Protein AF-X1IEU2-F1 (afdb_monomer_lite)

Structure (mmCIF, N/CA/C/O backbone):
data_AF-X1IEU2-F1
#
_entry.id   AF-X1IEU2-F1
#
loop_
_atom_site.group_PDB
_atom_site.id
_atom_site.type_symbol
_atom_site.label_atom_id
_atom_site.label_alt_id
_atom_site.label_comp_id
_atom_site.label_asym_id
_atom_site.label_entity_id
_atom_site.label_seq_id
_atom_site.pdbx_PDB_ins_code
_atom_site.Cartn_x
_atom_site.Cartn_y
_atom_site.Cartn_z
_atom_site.occupancy
_atom_site.B_iso_or_equiv
_atom_site.auth_seq_id
_atom_site.auth_comp_id
_atom_site.auth_asym_id
_atom_site.auth_atom_id
_atom_site.pdbx_PDB_model_num
ATOM 1 N N . MET A 1 1 ? -15.866 11.684 -25.580 1.00 47.38 1 MET A N 1
ATOM 2 C CA . MET A 1 1 ? -16.500 10.815 -24.561 1.00 47.38 1 MET A CA 1
ATOM 3 C C . MET A 1 1 ? -16.560 9.331 -24.959 1.00 47.38 1 MET A C 1
ATOM 5 O O . MET A 1 1 ? -16.774 8.511 -24.079 1.00 47.38 1 MET A O 1
ATOM 9 N N . ASP A 1 2 ? -16.291 8.947 -26.215 1.00 43.19 2 ASP A N 1
ATOM 10 C CA . ASP A 1 2 ? -16.356 7.543 -26.681 1.00 43.19 2 ASP A CA 1
ATOM 11 C C . ASP A 1 2 ? -15.369 6.549 -26.039 1.00 43.19 2 ASP A C 1
ATOM 13 O O . ASP A 1 2 ? -15.657 5.356 -25.958 1.00 43.19 2 ASP A O 1
ATOM 17 N N . GLY A 1 3 ? -14.203 7.009 -25.572 1.00 46.69 3 GLY A N 1
ATOM 18 C CA . GLY A 1 3 ? -13.166 6.120 -25.026 1.00 46.69 3 GLY A CA 1
ATOM 19 C C . GLY A 1 3 ? -13.504 5.516 -23.656 1.00 46.69 3 GLY A C 1
ATOM 20 O O . GLY A 1 3 ? -13.087 4.401 -23.360 1.00 46.69 3 GLY A O 1
ATOM 21 N N . LEU A 1 4 ? -14.294 6.223 -22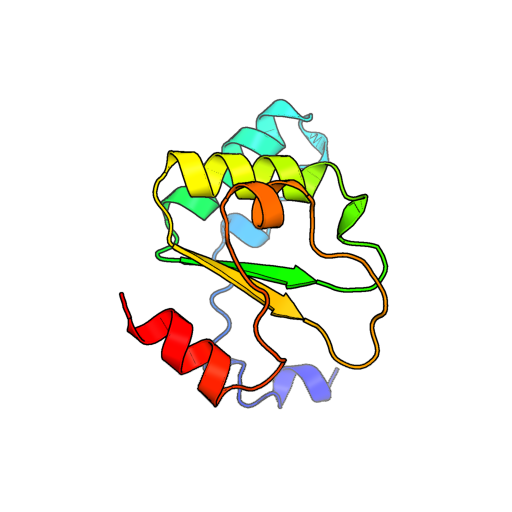.839 1.00 47.00 4 LEU A N 1
ATOM 22 C CA . LEU A 1 4 ? -14.709 5.762 -21.506 1.00 47.00 4 LEU A CA 1
ATOM 23 C C . LEU A 1 4 ? -15.816 4.704 -21.581 1.00 47.00 4 LEU A C 1
ATOM 25 O O . LEU A 1 4 ? -15.815 3.759 -20.800 1.00 47.00 4 LEU A O 1
ATOM 29 N N . LEU A 1 5 ? -16.733 4.820 -22.546 1.00 51.03 5 LEU A N 1
ATOM 30 C CA . LEU A 1 5 ? -17.841 3.873 -22.728 1.00 51.03 5 LEU A CA 1
ATOM 31 C C . LEU A 1 5 ? -17.395 2.552 -23.373 1.00 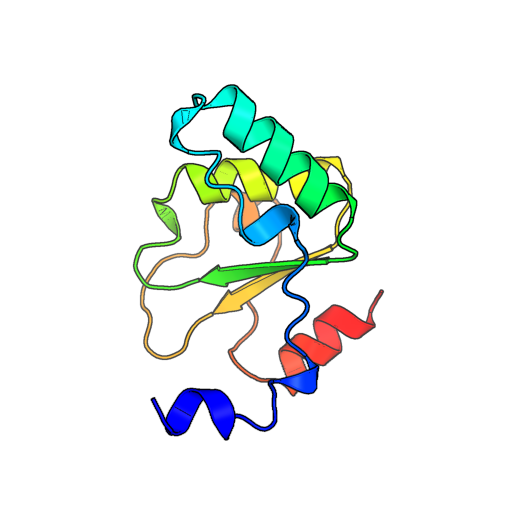51.03 5 LEU A C 1
ATOM 33 O O . LEU A 1 5 ? -18.015 1.520 -23.136 1.00 51.03 5 LEU A O 1
ATOM 37 N N . LYS A 1 6 ? -16.298 2.567 -24.141 1.00 52.34 6 LYS A N 1
ATOM 38 C CA . LYS A 1 6 ? -15.716 1.378 -24.788 1.00 52.34 6 LYS A CA 1
ATOM 39 C C . LYS A 1 6 ? -14.652 0.670 -23.949 1.00 52.34 6 LYS A C 1
ATOM 41 O O . LYS A 1 6 ? -14.031 -0.267 -24.445 1.00 52.34 6 LYS A O 1
ATOM 46 N N . ASN A 1 7 ? -14.418 1.094 -22.706 1.00 53.12 7 ASN A N 1
ATOM 47 C CA . ASN A 1 7 ? -13.446 0.430 -21.850 1.00 53.12 7 ASN A CA 1
ATOM 48 C C . ASN A 1 7 ? -13.978 -0.964 -21.446 1.00 53.12 7 ASN A C 1
ATOM 50 O O . ASN A 1 7 ? -14.954 -1.044 -20.695 1.00 53.12 7 ASN A O 1
ATOM 54 N N . PRO A 1 8 ? -13.342 -2.071 -21.882 1.00 61.06 8 PRO A N 1
ATOM 55 C CA . PRO A 1 8 ? -13.779 -3.430 -21.544 1.00 61.06 8 PRO A CA 1
ATOM 56 C C . PRO A 1 8 ? -13.700 -3.731 -20.036 1.00 61.06 8 PRO A C 1
ATOM 58 O O . PRO A 1 8 ? -14.266 -4.721 -19.570 1.00 61.06 8 PRO A O 1
ATOM 61 N N . ASN A 1 9 ? -13.039 -2.860 -19.265 1.00 55.53 9 ASN A N 1
ATOM 62 C CA . ASN A 1 9 ? -12.957 -2.927 -17.811 1.00 55.53 9 ASN A CA 1
ATOM 63 C C . ASN A 1 9 ? -14.083 -2.172 -17.089 1.00 55.53 9 ASN A C 1
ATOM 65 O O . ASN A 1 9 ? -14.080 -2.148 -15.862 1.00 55.53 9 ASN A O 1
ATOM 69 N N . ASN A 1 10 ? -15.073 -1.607 -17.793 1.00 57.25 10 ASN A N 1
ATOM 70 C CA . ASN A 1 10 ? -16.230 -0.970 -17.145 1.00 57.25 10 ASN A CA 1
ATOM 71 C C . ASN A 1 10 ? -17.012 -1.936 -16.243 1.00 57.25 10 ASN A C 1
ATOM 73 O O . ASN A 1 10 ? -17.573 -1.514 -15.242 1.00 57.25 10 ASN A O 1
ATOM 77 N N . LYS A 1 11 ? -16.978 -3.245 -16.521 1.00 56.88 11 LYS A N 1
ATOM 78 C CA . LYS A 1 11 ? -17.540 -4.275 -15.628 1.00 56.88 11 LYS A CA 1
ATOM 79 C C . LYS A 1 11 ? -16.859 -4.361 -14.252 1.00 56.88 11 LYS A C 1
ATOM 81 O O . LYS A 1 11 ? -17.423 -4.954 -13.344 1.00 56.88 11 LYS A O 1
ATOM 86 N N . TYR A 1 12 ? -15.657 -3.801 -14.113 1.00 54.06 12 TYR A N 1
ATOM 87 C CA . TYR A 1 12 ? -14.908 -3.709 -12.858 1.00 54.06 12 TYR A CA 1
ATOM 88 C C . TYR A 1 12 ? -15.013 -2.318 -12.216 1.00 54.06 12 TYR A C 1
ATOM 90 O O . TYR A 1 12 ? -14.328 -2.057 -11.229 1.00 54.06 12 TYR A O 1
ATOM 98 N N . GLN A 1 13 ? -15.845 -1.411 -12.751 1.00 50.22 13 GLN A N 1
ATOM 99 C CA . GLN A 1 13 ? -16.194 -0.177 -12.048 1.00 50.22 13 GLN A CA 1
ATOM 100 C C . GLN A 1 13 ? -17.052 -0.527 -10.832 1.00 50.22 13 GLN A C 1
ATOM 102 O O . GLN A 1 13 ? -18.278 -0.514 -10.878 1.00 50.22 13 GLN A O 1
ATOM 107 N N . HIS A 1 14 ? -16.396 -0.813 -9.715 1.00 52.41 14 HIS A N 1
ATOM 108 C CA . HIS A 1 14 ? -17.019 -0.773 -8.401 1.00 52.41 14 HIS A CA 1
ATOM 109 C C . HIS A 1 14 ? -17.014 0.674 -7.898 1.00 52.41 14 HIS A C 1
ATOM 111 O O . HIS A 1 14 ? -16.414 0.981 -6.874 1.00 52.41 14 HIS A O 1
ATOM 117 N N . LEU A 1 15 ? -17.682 1.570 -8.632 1.00 48.19 15 LEU A N 1
ATOM 118 C CA . LEU A 1 15 ? -17.999 2.895 -8.106 1.00 48.19 15 LEU A CA 1
ATOM 119 C C . LEU A 1 15 ? -19.106 2.697 -7.067 1.00 48.19 15 LEU A C 1
ATOM 121 O O . LEU A 1 15 ? -20.293 2.658 -7.396 1.00 48.19 15 LEU A O 1
ATOM 125 N N . THR A 1 16 ? -18.730 2.484 -5.808 1.00 49.94 16 THR A N 1
ATOM 126 C CA . THR A 1 16 ? -19.718 2.485 -4.725 1.00 49.94 16 THR A CA 1
ATOM 127 C C . THR A 1 16 ? -20.275 3.904 -4.586 1.00 49.94 16 THR A C 1
ATOM 129 O O . THR A 1 16 ? -19.557 4.877 -4.805 1.00 49.94 16 THR A O 1
ATOM 132 N N . GLY A 1 17 ? -21.556 4.058 -4.225 1.00 49.81 17 GLY A N 1
ATOM 133 C CA . GLY A 1 17 ? -22.196 5.382 -4.111 1.00 49.81 17 GLY A CA 1
ATOM 134 C C . GLY A 1 17 ? -21.443 6.380 -3.214 1.00 49.81 17 GLY A C 1
ATOM 135 O O . GLY A 1 17 ? -21.597 7.584 -3.393 1.00 49.81 17 GLY A O 1
ATOM 136 N N . ARG A 1 18 ? -20.574 5.875 -2.327 1.00 49.47 18 ARG A N 1
ATOM 137 C CA . ARG A 1 18 ? -19.677 6.637 -1.451 1.00 49.47 18 ARG A CA 1
ATOM 138 C C . ARG A 1 18 ? -18.653 7.488 -2.219 1.00 49.47 18 ARG A C 1
ATOM 140 O O . ARG A 1 18 ? -18.380 8.605 -1.810 1.00 49.47 18 ARG A O 1
ATOM 147 N N . GLU A 1 19 ? -18.158 7.046 -3.379 1.00 52.03 19 GLU A N 1
ATOM 148 C CA . GLU A 1 19 ? -17.176 7.812 -4.175 1.00 52.03 19 GLU A CA 1
ATOM 149 C C . GLU A 1 19 ? -17.736 9.112 -4.786 1.00 52.03 19 GLU A C 1
ATOM 151 O O . GLU A 1 19 ? -16.979 9.917 -5.329 1.00 52.03 19 GLU A O 1
ATOM 156 N N . ARG A 1 20 ? -19.057 9.339 -4.700 1.00 50.22 20 ARG A N 1
ATOM 157 C CA . ARG A 1 20 ? -19.707 10.589 -5.129 1.00 50.22 20 ARG A CA 1
ATOM 158 C C . ARG A 1 20 ? -19.727 11.673 -4.048 1.00 50.22 20 ARG A C 1
ATOM 160 O O . ARG A 1 20 ? -20.074 12.809 -4.366 1.00 50.22 20 ARG A O 1
ATOM 167 N N . GLU A 1 21 ? -19.381 11.351 -2.803 1.00 55.44 21 GLU A N 1
ATOM 168 C CA . GLU A 1 21 ? -19.381 12.309 -1.695 1.00 55.44 21 GLU A CA 1
ATOM 169 C C . GLU A 1 21 ? -17.999 12.953 -1.539 1.00 55.44 21 GLU A C 1
ATOM 171 O O . GLU A 1 21 ? -17.022 12.317 -1.144 1.00 55.44 21 GLU A O 1
ATOM 176 N N . ASP A 1 22 ? -17.905 14.246 -1.865 1.00 52.94 22 ASP A N 1
ATOM 177 C CA . ASP A 1 22 ? -16.684 15.018 -1.645 1.00 52.94 22 ASP A CA 1
ATOM 178 C C . ASP A 1 22 ? -16.599 15.487 -0.184 1.00 52.94 22 ASP A C 1
ATOM 180 O O . ASP A 1 22 ? -17.038 16.576 0.190 1.00 52.94 22 ASP A O 1
ATOM 184 N N . GLU A 1 23 ? -16.022 14.638 0.664 1.00 58.97 23 GLU A N 1
ATOM 185 C CA . GLU A 1 23 ? -15.818 14.915 2.090 1.00 58.97 23 GLU A CA 1
ATOM 186 C C . GLU A 1 23 ? -14.624 15.853 2.364 1.00 58.97 23 GLU A C 1
ATOM 188 O O . GLU A 1 23 ? -14.401 16.244 3.513 1.00 58.97 23 GLU A O 1
ATOM 193 N N . ARG A 1 24 ? -13.862 16.273 1.334 1.00 57.66 24 ARG A N 1
ATOM 194 C CA . ARG A 1 24 ? -12.676 17.146 1.500 1.00 57.66 24 ARG A CA 1
ATOM 195 C C . ARG A 1 24 ? -13.016 18.481 2.160 1.00 57.66 24 ARG A C 1
ATOM 197 O O . ARG A 1 24 ? -12.195 19.036 2.885 1.00 57.66 24 ARG A O 1
ATOM 204 N N . ASN A 1 25 ? -14.246 18.953 1.966 1.00 58.56 25 ASN A N 1
ATOM 205 C CA . ASN A 1 25 ? -14.735 20.216 2.514 1.00 58.56 25 ASN A CA 1
ATOM 206 C C . ASN A 1 25 ? -15.156 20.131 3.994 1.00 58.56 25 ASN A C 1
ATOM 208 O O . ASN A 1 25 ? -15.430 21.165 4.597 1.00 58.56 25 ASN A O 1
ATOM 212 N N . LYS A 1 26 ? -15.208 18.933 4.599 1.00 61.28 26 LYS A N 1
ATOM 213 C CA . LYS A 1 26 ? -15.675 18.732 5.988 1.00 61.28 26 LYS A CA 1
ATOM 214 C C . LYS A 1 26 ? -14.548 18.659 7.028 1.00 61.28 26 LYS A C 1
ATOM 216 O O . LYS A 1 26 ? -14.802 18.401 8.203 1.00 61.28 26 LYS A O 1
ATOM 221 N N . GLY A 1 27 ? -13.308 18.922 6.612 1.00 64.00 27 GLY A N 1
ATOM 222 C CA . GLY A 1 27 ? -12.132 18.967 7.482 1.00 64.00 27 GLY A CA 1
ATOM 223 C C . GLY A 1 27 ? -11.378 17.637 7.592 1.00 64.00 27 GLY A C 1
ATOM 224 O O . GLY A 1 27 ? -11.884 16.563 7.271 1.00 64.00 27 GLY A O 1
ATOM 225 N N . GLU A 1 28 ? -10.131 17.711 8.065 1.00 68.00 28 GLU A N 1
ATOM 226 C CA . GLU A 1 28 ? -9.159 16.606 8.015 1.00 68.00 28 GLU A CA 1
ATOM 227 C C . GLU A 1 28 ? -9.637 15.334 8.743 1.00 68.00 28 GLU A C 1
ATOM 229 O O . GLU A 1 28 ? -9.406 14.219 8.276 1.00 68.00 28 GLU A O 1
ATOM 234 N N . ASN A 1 29 ? -10.360 15.481 9.857 1.00 71.62 29 ASN A N 1
ATOM 235 C CA . ASN A 1 29 ? -10.883 14.344 10.622 1.00 71.62 29 ASN A CA 1
ATOM 236 C C . ASN A 1 29 ? -12.029 13.610 9.908 1.00 71.62 29 ASN A C 1
ATOM 238 O O . ASN A 1 29 ? -12.122 12.387 10.019 1.00 71.62 29 ASN A O 1
ATOM 242 N N . ALA A 1 30 ? -12.878 14.326 9.163 1.00 70.44 30 ALA A N 1
ATOM 243 C CA . ALA A 1 30 ? -13.956 13.713 8.387 1.00 70.44 30 ALA A CA 1
ATOM 244 C C . ALA A 1 30 ? -13.379 12.863 7.246 1.00 70.44 30 ALA A C 1
ATOM 246 O O . ALA A 1 30 ? -13.748 11.699 7.093 1.00 70.44 30 ALA A O 1
ATOM 247 N N . VAL A 1 31 ? -12.377 13.400 6.541 1.00 70.56 31 VAL A N 1
ATOM 248 C CA . VAL A 1 31 ? -11.643 12.688 5.482 1.00 70.56 31 VAL A CA 1
ATOM 249 C C . VAL A 1 31 ? -10.956 11.437 6.033 1.00 70.56 31 VAL A C 1
ATOM 251 O O . VAL A 1 31 ? -11.080 10.358 5.458 1.00 70.56 31 VAL A O 1
ATOM 254 N N . LYS A 1 32 ? -10.283 11.543 7.183 1.00 76.19 32 LYS A N 1
ATOM 255 C CA . LYS A 1 32 ? -9.621 10.408 7.843 1.00 76.19 32 LYS A CA 1
ATOM 256 C C . LYS A 1 32 ? -10.602 9.291 8.214 1.00 76.19 32 LYS A C 1
ATOM 258 O O . LYS A 1 32 ? -10.356 8.128 7.900 1.00 76.19 32 LYS A O 1
ATOM 263 N N . ASN A 1 33 ? -11.733 9.631 8.832 1.00 77.56 33 ASN A N 1
ATOM 264 C CA . ASN A 1 33 ? -12.750 8.645 9.208 1.00 77.56 33 ASN A CA 1
ATOM 265 C C . ASN A 1 33 ? -13.396 7.975 7.990 1.00 77.56 33 ASN A C 1
ATOM 267 O O . ASN A 1 33 ? -13.603 6.761 8.002 1.00 77.56 33 ASN A O 1
ATOM 271 N N . TYR A 1 34 ? -13.658 8.743 6.932 1.00 79.50 34 TYR A N 1
ATOM 272 C CA . TYR A 1 34 ? -14.170 8.219 5.671 1.00 79.50 34 TYR A CA 1
ATOM 273 C C . TYR A 1 34 ? -13.187 7.226 5.026 1.00 79.50 34 TYR A C 1
ATOM 275 O O . TYR A 1 34 ? -13.551 6.083 4.746 1.00 79.50 34 TYR A O 1
ATOM 283 N N . LEU A 1 35 ? -11.911 7.613 4.894 1.00 78.69 35 LEU A N 1
ATOM 284 C CA . LEU A 1 35 ? -10.850 6.749 4.361 1.00 78.69 35 LEU A CA 1
ATOM 285 C C . LEU A 1 35 ? -10.670 5.480 5.198 1.00 78.69 35 LEU A C 1
ATOM 287 O O . LEU A 1 35 ? -10.523 4.391 4.649 1.00 78.69 35 LEU A O 1
ATOM 291 N N . LYS A 1 36 ? -10.732 5.591 6.529 1.00 83.31 36 LYS A N 1
ATOM 292 C CA . LYS A 1 36 ? -10.665 4.431 7.422 1.00 83.31 36 LYS A CA 1
ATOM 293 C C . LYS A 1 36 ? -11.793 3.434 7.151 1.00 83.31 36 LYS A C 1
ATOM 295 O O . LYS A 1 36 ? -11.521 2.235 7.134 1.00 83.31 36 LYS A O 1
ATOM 300 N N . GLY A 1 37 ? -13.017 3.913 6.925 1.00 82.31 37 GLY A N 1
ATOM 301 C CA . GLY A 1 37 ? -14.157 3.065 6.568 1.00 82.31 37 GLY A CA 1
ATOM 302 C C . GLY A 1 37 ? -13.921 2.299 5.265 1.00 82.31 37 GLY A C 1
ATOM 303 O O . GLY A 1 37 ? -14.117 1.090 5.223 1.00 82.31 37 GLY A O 1
ATOM 304 N N . ILE A 1 38 ? -13.398 2.972 4.235 1.00 83.06 38 ILE A N 1
ATOM 305 C CA . ILE A 1 38 ? -13.051 2.324 2.960 1.00 83.06 38 ILE A CA 1
ATOM 306 C C . ILE A 1 38 ? -11.973 1.259 3.164 1.00 83.06 38 ILE A C 1
ATOM 308 O O . ILE A 1 38 ? -12.139 0.119 2.745 1.00 83.06 38 ILE A O 1
ATOM 312 N N . ILE A 1 39 ? -10.875 1.606 3.841 1.00 84.88 39 ILE A N 1
ATOM 313 C CA . ILE A 1 39 ? -9.761 0.675 4.067 1.00 84.88 39 ILE A CA 1
ATOM 314 C C . ILE A 1 39 ? -10.225 -0.544 4.876 1.00 84.88 39 ILE A C 1
ATOM 316 O O . ILE A 1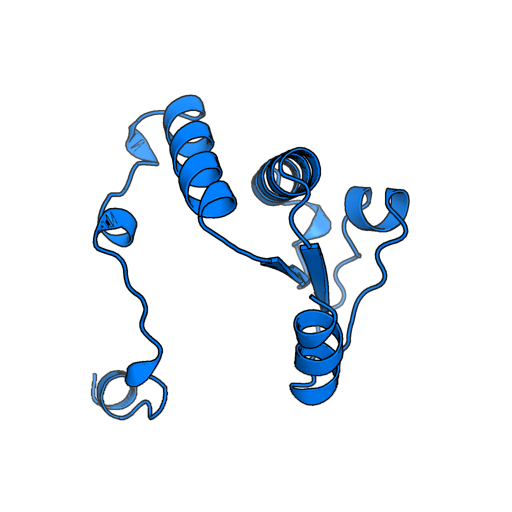 39 ? -9.728 -1.650 4.664 1.00 84.88 39 ILE A O 1
ATOM 320 N N . GLN A 1 40 ? -11.173 -0.364 5.799 1.00 86.88 40 GLN A N 1
ATOM 321 C CA . GLN A 1 40 ? -11.755 -1.453 6.575 1.00 86.88 40 GLN A CA 1
ATOM 322 C C . GLN A 1 40 ? -12.532 -2.447 5.706 1.00 86.88 40 GLN A C 1
ATOM 324 O O . GLN A 1 40 ? -12.399 -3.650 5.946 1.00 86.88 40 GLN A O 1
ATOM 329 N N . ASP A 1 41 ? -13.265 -1.970 4.702 1.00 85.12 41 ASP A N 1
ATOM 330 C CA . ASP A 1 41 ? -14.045 -2.808 3.786 1.00 85.12 41 ASP A CA 1
ATOM 331 C C . ASP A 1 41 ? -13.160 -3.532 2.745 1.00 85.12 41 ASP A C 1
ATOM 333 O O . ASP A 1 41 ? -13.586 -4.520 2.153 1.00 85.12 41 ASP A O 1
ATOM 337 N N . CYS A 1 42 ? -11.912 -3.093 2.541 1.00 84.94 42 CYS A N 1
ATOM 338 C CA . CYS A 1 42 ? -10.976 -3.720 1.604 1.00 84.94 42 CYS A CA 1
ATOM 339 C C . CYS A 1 42 ? -10.273 -4.964 2.175 1.00 84.94 42 CYS A C 1
ATOM 341 O O . CYS A 1 42 ? -9.874 -4.991 3.340 1.00 84.94 42 CYS A O 1
ATOM 343 N N . ASP A 1 43 ? -9.979 -5.952 1.327 1.00 86.25 43 ASP A N 1
ATOM 344 C CA . ASP A 1 43 ? -9.148 -7.116 1.690 1.00 86.25 43 ASP A CA 1
ATOM 345 C C . ASP A 1 43 ? -7.641 -6.813 1.639 1.00 86.25 43 ASP A C 1
ATOM 347 O O . ASP A 1 43 ? -6.843 -7.306 2.443 1.00 86.25 43 ASP A O 1
ATOM 351 N N . ALA A 1 44 ? -7.238 -5.966 0.692 1.00 87.12 44 ALA A N 1
ATOM 352 C CA . ALA A 1 44 ? -5.852 -5.582 0.467 1.00 87.12 44 ALA A CA 1
ATOM 353 C C . ALA A 1 44 ? -5.745 -4.117 0.030 1.00 87.12 44 ALA A C 1
ATOM 355 O O . ALA A 1 44 ? -6.673 -3.548 -0.543 1.00 87.12 44 ALA A O 1
ATOM 356 N N . LEU A 1 45 ? -4.579 -3.523 0.278 1.00 89.44 45 LEU A N 1
ATOM 357 C CA . LEU A 1 45 ? -4.212 -2.184 -0.155 1.00 89.44 45 LEU A CA 1
ATOM 358 C C . LEU A 1 45 ? -3.053 -2.260 -1.150 1.00 89.44 45 LEU A C 1
ATOM 360 O O . LEU A 1 45 ? -2.023 -2.885 -0.882 1.00 89.44 45 LEU A O 1
ATOM 364 N N . ILE A 1 46 ? -3.206 -1.573 -2.280 1.00 89.50 46 ILE A N 1
ATOM 365 C CA . ILE A 1 46 ? -2.160 -1.413 -3.290 1.00 89.50 46 ILE A CA 1
ATOM 366 C C . ILE A 1 46 ? -1.666 0.034 -3.243 1.00 89.50 46 ILE A C 1
ATOM 368 O O . ILE A 1 46 ? -2.418 0.963 -3.518 1.00 89.50 46 ILE A O 1
ATOM 372 N N . CYS A 1 47 ? -0.393 0.226 -2.908 1.00 88.88 47 CYS A N 1
ATOM 373 C CA . CYS A 1 47 ? 0.265 1.526 -2.924 1.00 88.88 47 CYS A CA 1
ATOM 374 C C . CYS A 1 47 ? 1.032 1.687 -4.238 1.00 88.88 47 CYS A C 1
ATOM 376 O O . CYS A 1 47 ? 2.007 0.974 -4.483 1.00 88.88 47 CYS A O 1
ATOM 378 N N . LEU A 1 48 ? 0.592 2.618 -5.084 1.00 88.50 48 LEU A N 1
ATOM 379 C CA . LEU A 1 48 ? 1.264 2.926 -6.344 1.00 88.50 48 LEU A CA 1
ATOM 380 C C . LEU A 1 48 ? 2.388 3.936 -6.117 1.00 88.50 48 LEU A C 1
ATOM 382 O O . LEU A 1 48 ? 2.152 5.048 -5.641 1.00 88.50 48 LEU A O 1
ATOM 386 N N . ILE A 1 49 ? 3.612 3.557 -6.478 1.00 86.94 49 ILE A N 1
ATOM 387 C CA . ILE A 1 49 ? 4.794 4.388 -6.285 1.00 86.94 49 ILE A CA 1
ATOM 388 C C . ILE A 1 49 ? 5.198 5.030 -7.612 1.00 86.94 49 ILE A C 1
ATOM 390 O O . ILE A 1 49 ? 5.637 4.345 -8.539 1.00 86.94 49 ILE A O 1
ATOM 394 N N . GLY A 1 50 ? 5.036 6.349 -7.678 1.00 85.12 50 GLY A N 1
ATOM 395 C CA . GLY A 1 50 ? 5.477 7.220 -8.760 1.00 85.12 50 GLY A CA 1
ATOM 396 C C . GLY A 1 50 ? 6.565 8.191 -8.299 1.00 85.12 50 GLY A C 1
ATOM 397 O O . GLY A 1 50 ? 7.257 7.926 -7.318 1.00 85.12 50 GLY A O 1
ATOM 398 N N . ASN A 1 51 ? 6.723 9.317 -9.002 1.00 77.75 51 ASN A N 1
ATOM 399 C CA . ASN A 1 51 ? 7.798 10.288 -8.744 1.00 77.75 51 ASN A CA 1
ATOM 400 C C . ASN A 1 51 ? 7.690 10.960 -7.359 1.00 77.75 51 ASN A C 1
ATOM 402 O O . ASN A 1 51 ? 8.683 11.030 -6.636 1.00 77.75 51 ASN A O 1
ATOM 406 N N . ASP A 1 52 ? 6.480 11.330 -6.932 1.00 74.12 52 ASP A N 1
ATOM 407 C CA . ASP A 1 52 ? 6.269 12.139 -5.718 1.00 74.12 52 ASP A CA 1
ATOM 408 C C . ASP A 1 52 ? 5.598 11.385 -4.556 1.00 74.12 52 ASP A C 1
ATOM 410 O O . ASP A 1 52 ? 5.283 11.971 -3.520 1.00 74.12 52 ASP A O 1
ATOM 414 N N . THR A 1 53 ? 5.415 10.063 -4.670 1.00 65.19 53 THR A N 1
ATOM 415 C CA . THR A 1 53 ? 4.702 9.249 -3.661 1.00 65.19 53 THR A CA 1
ATOM 416 C C . THR A 1 53 ? 5.349 9.301 -2.270 1.00 65.19 53 THR A C 1
ATOM 418 O O . THR A 1 53 ? 4.667 9.134 -1.263 1.00 65.19 53 THR A O 1
ATOM 421 N N . HIS A 1 54 ? 6.654 9.564 -2.186 1.00 62.12 54 HIS A N 1
ATOM 422 C CA . HIS A 1 54 ? 7.382 9.645 -0.919 1.00 62.12 54 HIS A CA 1
ATOM 423 C C . HIS A 1 54 ? 7.048 10.891 -0.074 1.00 62.12 54 HIS A C 1
ATOM 425 O O . HIS A 1 54 ? 7.290 10.862 1.132 1.00 62.12 54 HIS A O 1
ATOM 431 N N . ASN A 1 55 ? 6.467 11.940 -0.673 1.00 60.19 55 ASN A N 1
ATOM 432 C CA . ASN A 1 55 ? 6.180 13.222 -0.011 1.00 60.19 55 ASN A CA 1
ATOM 433 C C . ASN A 1 55 ? 4.697 13.429 0.337 1.00 60.19 55 ASN A C 1
ATOM 435 O O . ASN A 1 55 ? 4.348 14.414 0.984 1.00 60.19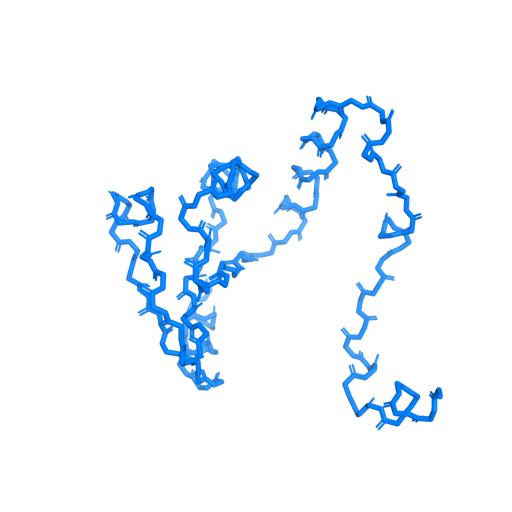 55 ASN A O 1
ATOM 439 N N . ALA A 1 56 ? 3.808 12.524 -0.079 1.00 68.00 56 ALA A N 1
ATOM 440 C CA . ALA A 1 56 ? 2.374 12.689 0.121 1.00 68.00 56 ALA A CA 1
ATOM 441 C C . ALA A 1 56 ? 1.961 12.337 1.563 1.00 68.00 56 ALA A C 1
ATOM 443 O O . ALA A 1 56 ? 1.907 11.170 1.950 1.00 68.00 56 ALA A O 1
ATOM 444 N N . THR A 1 57 ? 1.609 13.347 2.362 1.00 64.75 57 THR A N 1
ATOM 445 C CA . THR A 1 57 ? 1.184 13.197 3.768 1.00 64.75 57 THR A CA 1
ATOM 446 C C . THR A 1 57 ? -0.029 12.272 3.928 1.00 64.75 57 THR A C 1
ATOM 448 O O . THR A 1 57 ? -0.114 11.534 4.908 1.00 64.75 57 THR A O 1
ATOM 451 N N . GLY A 1 58 ? -0.935 12.256 2.942 1.00 68.06 58 GLY A N 1
ATOM 452 C CA . GLY A 1 58 ? -2.100 11.361 2.912 1.00 68.06 58 GLY A CA 1
ATOM 453 C C . GLY A 1 58 ? -1.729 9.879 2.800 1.00 68.06 58 GLY A C 1
ATOM 454 O O . GLY A 1 58 ? -2.291 9.053 3.516 1.00 68.06 58 GLY A O 1
ATOM 455 N N . VAL A 1 59 ? -0.697 9.556 2.012 1.00 76.19 59 VAL A N 1
ATOM 456 C CA . VAL A 1 59 ? -0.235 8.172 1.795 1.00 76.19 59 VAL A CA 1
ATOM 457 C C . VAL A 1 59 ? 0.249 7.545 3.100 1.00 76.19 59 VAL A C 1
ATOM 459 O O . VAL A 1 59 ? 0.026 6.361 3.352 1.00 76.19 59 VAL A O 1
ATOM 462 N N . ARG A 1 60 ? 0.878 8.339 3.976 1.00 81.81 60 ARG A N 1
ATOM 463 C CA . ARG A 1 60 ? 1.313 7.861 5.292 1.00 81.81 60 ARG A CA 1
ATOM 464 C C . ARG A 1 60 ? 0.130 7.437 6.161 1.00 81.81 60 ARG A C 1
ATOM 466 O O . ARG A 1 60 ? 0.175 6.353 6.736 1.00 81.81 60 ARG A O 1
ATOM 473 N N . TYR A 1 61 ? -0.909 8.269 6.234 1.00 82.56 61 TYR A N 1
ATOM 474 C CA . TYR A 1 61 ? -2.101 7.972 7.026 1.00 82.56 61 TYR A CA 1
ATOM 475 C C . TYR A 1 61 ? -2.797 6.695 6.537 1.00 82.56 61 TYR A C 1
ATOM 477 O O . TYR A 1 61 ? -3.065 5.796 7.331 1.00 82.56 61 TYR A O 1
ATOM 485 N N . GLU A 1 62 ? -3.030 6.578 5.228 1.00 82.94 62 GLU A N 1
ATOM 486 C CA . GLU A 1 62 ? -3.695 5.414 4.628 1.00 82.94 62 GLU A CA 1
ATOM 487 C C . GLU A 1 62 ? -2.924 4.114 4.896 1.00 82.94 62 GLU A C 1
ATOM 489 O O . GLU A 1 62 ? -3.510 3.092 5.263 1.00 82.94 62 GLU A O 1
ATOM 494 N N . LEU A 1 63 ? -1.594 4.163 4.784 1.00 86.69 63 LEU A N 1
ATOM 495 C CA . LEU A 1 63 ? -0.726 3.021 5.052 1.00 86.69 63 LEU A CA 1
ATOM 496 C C . LEU A 1 63 ? -0.709 2.626 6.534 1.00 86.69 63 LEU A C 1
ATOM 498 O O . LEU A 1 63 ? -0.762 1.434 6.845 1.00 86.69 63 LEU A O 1
ATOM 502 N N . GLU A 1 64 ? -0.655 3.592 7.455 1.00 87.94 64 GLU A N 1
ATOM 503 C CA . GLU A 1 64 ? -0.709 3.333 8.901 1.00 87.94 64 GLU A CA 1
ATOM 504 C C . GLU A 1 64 ? -2.060 2.721 9.307 1.00 87.94 64 GLU A C 1
ATOM 506 O O . GLU A 1 64 ? -2.099 1.733 10.048 1.00 87.94 64 GLU A O 1
ATOM 511 N N . VAL A 1 65 ? -3.168 3.232 8.760 1.00 87.44 65 VAL A N 1
ATOM 512 C CA . VAL A 1 65 ? -4.508 2.675 8.985 1.00 87.44 65 VAL A CA 1
ATOM 513 C C . VAL A 1 65 ? -4.604 1.249 8.452 1.00 87.44 65 VAL A C 1
ATOM 515 O O . VAL A 1 65 ? -4.995 0.352 9.202 1.00 87.44 65 VAL A O 1
ATOM 518 N N . ALA A 1 66 ? -4.191 1.002 7.208 1.00 88.44 66 ALA A N 1
ATOM 519 C CA . ALA A 1 66 ? -4.202 -0.336 6.622 1.00 88.44 66 ALA A CA 1
ATOM 520 C C . ALA A 1 66 ? -3.364 -1.325 7.442 1.00 88.44 66 ALA A C 1
ATOM 522 O O . ALA A 1 66 ? -3.804 -2.446 7.705 1.00 88.44 66 ALA A O 1
ATOM 523 N N . LYS A 1 67 ? -2.194 -0.892 7.929 1.00 88.06 67 LYS A N 1
ATOM 524 C CA . LYS A 1 67 ? -1.345 -1.707 8.802 1.00 88.06 67 LYS A CA 1
ATOM 525 C C . LYS A 1 67 ? -2.035 -2.021 10.131 1.00 88.06 67 LYS A C 1
ATO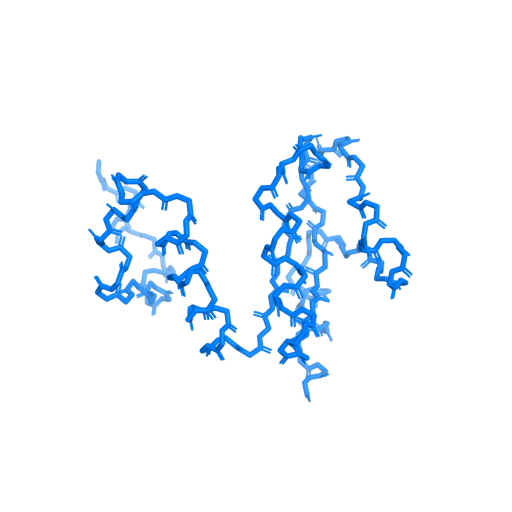M 527 O O . LYS A 1 67 ? -1.998 -3.173 10.563 1.00 88.06 67 LYS A O 1
ATOM 532 N N . SER A 1 68 ? -2.687 -1.035 10.755 1.00 89.56 68 SER A N 1
ATOM 533 C CA . SER A 1 68 ? -3.432 -1.218 12.012 1.00 89.56 68 SER A CA 1
ATOM 534 C C . SER A 1 68 ? -4.594 -2.204 11.865 1.00 89.56 68 SER A C 1
ATOM 536 O O . SER A 1 68 ? -4.825 -3.039 12.737 1.00 89.56 68 SER A O 1
ATOM 538 N N . LEU A 1 69 ? -5.259 -2.174 10.708 1.00 8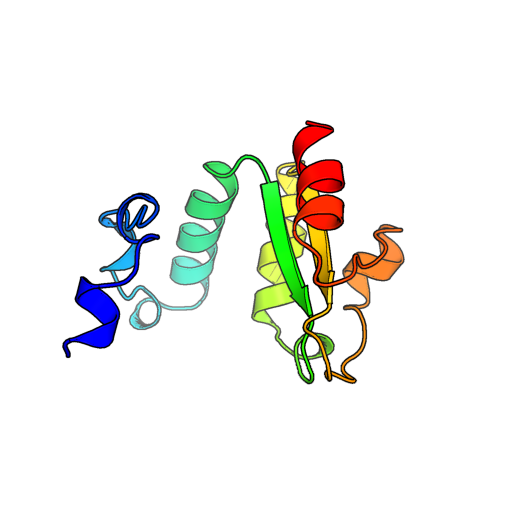8.75 69 LEU A N 1
ATOM 539 C CA . LEU A 1 69 ? -6.355 -3.066 10.338 1.00 88.75 69 LEU A CA 1
ATOM 540 C C . LEU A 1 69 ? -5.859 -4.424 9.814 1.00 88.75 69 LEU A C 1
ATOM 542 O O . LEU A 1 69 ? -6.657 -5.223 9.329 1.00 88.75 69 LEU A O 1
ATOM 546 N N . ARG A 1 70 ? -4.545 -4.684 9.905 1.00 89.69 70 ARG A N 1
ATOM 547 C CA . ARG A 1 70 ? -3.863 -5.899 9.433 1.00 89.69 70 ARG A CA 1
ATOM 548 C C . ARG A 1 70 ? -4.164 -6.228 7.970 1.00 89.69 70 ARG A C 1
ATOM 550 O O . ARG A 1 70 ? -4.133 -7.390 7.573 1.00 89.69 70 ARG A O 1
ATOM 557 N N . LYS A 1 71 ? -4.429 -5.200 7.164 1.00 89.12 71 LYS A N 1
ATOM 558 C CA . LYS A 1 71 ? -4.647 -5.353 5.731 1.00 89.12 71 LYS A CA 1
ATOM 559 C C . LYS A 1 71 ? -3.337 -5.715 5.059 1.00 89.12 71 LYS A C 1
ATOM 561 O O . LYS A 1 71 ? -2.254 -5.268 5.452 1.00 89.12 71 LYS A O 1
ATOM 566 N N . LYS A 1 72 ? -3.440 -6.530 4.018 1.00 88.31 72 LYS A N 1
ATOM 567 C CA . LYS A 1 72 ? -2.298 -6.873 3.184 1.00 88.31 72 LYS A CA 1
ATOM 568 C C . LYS A 1 72 ? -1.917 -5.659 2.348 1.00 88.31 72 LYS A C 1
ATOM 570 O O . LYS A 1 72 ? -2.752 -5.137 1.623 1.00 88.31 72 LYS A O 1
ATOM 575 N N . ILE A 1 73 ? -0.669 -5.213 2.449 1.00 91.06 73 ILE A N 1
ATOM 576 C CA . ILE A 1 73 ? -0.174 -4.034 1.730 1.00 91.06 73 ILE A CA 1
ATOM 577 C C . ILE A 1 73 ? 0.812 -4.495 0.659 1.00 91.06 73 ILE A C 1
ATOM 579 O O . ILE A 1 73 ? 1.760 -5.223 0.957 1.00 91.06 73 ILE A O 1
ATOM 583 N N . ILE A 1 74 ? 0.597 -4.059 -0.579 1.00 90.56 74 ILE A N 1
ATOM 584 C CA . ILE A 1 74 ? 1.482 -4.325 -1.715 1.00 90.56 74 ILE A CA 1
ATOM 585 C C . ILE A 1 74 ? 1.929 -2.988 -2.285 1.00 90.56 74 ILE A C 1
ATOM 587 O O . ILE A 1 74 ? 1.105 -2.130 -2.586 1.00 90.56 74 ILE A O 1
ATOM 591 N N . ALA A 1 75 ? 3.235 -2.816 -2.447 1.00 90.88 75 ALA A N 1
ATOM 592 C CA . ALA A 1 75 ? 3.799 -1.627 -3.061 1.00 90.88 75 ALA A CA 1
ATOM 593 C C . ALA A 1 75 ? 4.121 -1.930 -4.529 1.00 90.88 75 ALA A C 1
ATOM 595 O O . ALA A 1 75 ? 4.835 -2.891 -4.809 1.00 90.88 75 ALA A O 1
ATOM 596 N N . VAL A 1 76 ? 3.585 -1.153 -5.468 1.00 90.69 76 VAL A N 1
ATOM 597 C CA . VAL A 1 76 ? 3.741 -1.384 -6.911 1.00 90.69 76 VAL A CA 1
ATOM 598 C C . VAL A 1 76 ? 4.388 -0.170 -7.557 1.00 90.69 76 VAL A C 1
ATOM 600 O O . VAL A 1 76 ? 3.875 0.944 -7.483 1.00 90.69 76 VAL A O 1
ATOM 603 N N . ARG A 1 77 ? 5.519 -0.394 -8.220 1.00 88.81 77 ARG A N 1
ATOM 604 C CA . ARG A 1 77 ? 6.291 0.632 -8.919 1.00 88.81 77 ARG A CA 1
ATOM 605 C C . ARG A 1 77 ? 5.657 0.960 -10.265 1.00 88.81 77 ARG A C 1
ATOM 607 O O . ARG A 1 77 ? 5.592 0.081 -11.117 1.00 88.81 77 ARG A O 1
ATOM 614 N N . ILE A 1 78 ? 5.265 2.213 -10.494 1.00 87.94 78 ILE A N 1
ATOM 615 C CA . ILE A 1 78 ? 4.841 2.678 -11.823 1.00 87.94 78 ILE A CA 1
ATOM 616 C C . ILE A 1 78 ? 6.078 2.726 -12.745 1.00 87.94 78 ILE A C 1
ATOM 618 O O . ILE A 1 78 ? 7.124 3.234 -12.320 1.00 87.94 78 ILE A O 1
ATOM 622 N N . PRO A 1 79 ? 6.012 2.211 -13.990 1.00 86.06 79 PRO A N 1
ATOM 623 C CA . PRO A 1 79 ? 7.137 2.240 -14.921 1.00 86.06 79 PRO A CA 1
ATOM 624 C C . PRO A 1 79 ? 7.625 3.662 -15.183 1.00 86.06 79 PRO A C 1
ATOM 626 O O . PRO A 1 79 ? 6.828 4.594 -15.198 1.00 86.06 79 PRO A O 1
ATOM 629 N N . GLN A 1 80 ? 8.924 3.810 -15.450 1.00 85.88 80 GLN A N 1
ATOM 630 C CA . GLN A 1 80 ? 9.544 5.098 -15.799 1.00 85.88 80 GLN A CA 1
ATOM 631 C C . GLN A 1 80 ? 9.416 6.176 -14.706 1.00 85.88 80 GLN A C 1
ATOM 633 O O . GLN A 1 80 ? 9.539 7.365 -14.988 1.00 85.88 80 GLN A O 1
ATOM 638 N N . THR A 1 81 ? 9.203 5.765 -13.453 1.00 85.56 81 THR A N 1
ATOM 639 C CA . THR A 1 81 ? 9.209 6.673 -12.302 1.00 85.56 81 THR A CA 1
ATOM 640 C C . THR A 1 81 ? 10.473 6.499 -11.472 1.00 85.56 81 THR A C 1
ATOM 642 O O . THR A 1 81 ? 10.985 5.388 -11.326 1.00 85.56 81 THR A O 1
ATOM 645 N N . THR A 1 82 ? 10.981 7.602 -10.930 1.00 79.06 82 THR A N 1
ATOM 646 C CA . THR A 1 82 ? 12.238 7.660 -10.163 1.00 79.06 82 THR A CA 1
ATOM 647 C C . THR A 1 82 ? 12.021 7.905 -8.672 1.00 79.06 82 THR A C 1
ATOM 649 O O . THR A 1 82 ? 12.979 7.919 -7.902 1.00 79.06 82 THR A O 1
ATOM 652 N N . GLY A 1 83 ? 10.771 8.091 -8.240 1.00 79.06 83 GLY A N 1
ATOM 653 C CA . GLY A 1 83 ? 10.461 8.402 -6.846 1.00 79.06 83 GLY A CA 1
ATOM 654 C C . GLY A 1 83 ? 10.787 7.259 -5.889 1.00 79.06 83 GLY A C 1
ATOM 655 O O . GLY A 1 83 ? 10.601 6.081 -6.201 1.00 79.06 83 GLY A O 1
ATOM 656 N N . GLY A 1 84 ? 11.252 7.599 -4.689 1.00 80.81 84 GLY A N 1
ATOM 657 C CA . GLY A 1 84 ? 11.627 6.612 -3.679 1.00 80.81 84 GLY A CA 1
ATOM 658 C C . GLY A 1 84 ? 10.438 5.819 -3.126 1.00 80.81 84 GLY A C 1
ATOM 659 O O . GLY A 1 84 ? 9.311 6.307 -3.070 1.00 80.81 84 GLY A O 1
ATOM 660 N N . LEU A 1 85 ? 10.701 4.589 -2.675 1.00 82.62 85 LEU A N 1
ATOM 661 C CA . LEU A 1 85 ? 9.769 3.837 -1.830 1.00 82.62 85 LEU A CA 1
ATOM 662 C C . LEU A 1 85 ? 9.528 4.622 -0.523 1.00 82.62 85 LEU A C 1
ATOM 664 O O . LEU A 1 85 ? 10.513 4.960 0.144 1.00 82.62 85 LEU A O 1
ATOM 668 N N . PRO A 1 86 ? 8.267 4.875 -0.119 1.00 82.81 86 PRO A N 1
ATOM 669 C CA . PRO A 1 86 ? 7.954 5.489 1.168 1.00 82.81 86 PRO A CA 1
ATOM 670 C C . PRO A 1 86 ? 8.689 4.817 2.334 1.00 82.81 86 PRO A C 1
ATOM 672 O O . PRO A 1 86 ? 8.681 3.590 2.464 1.00 82.81 86 PRO A O 1
ATOM 675 N N . TYR A 1 87 ? 9.300 5.622 3.211 1.00 84.19 87 TYR A N 1
ATOM 676 C CA . TYR A 1 87 ? 10.131 5.126 4.318 1.00 84.19 87 TYR A CA 1
ATOM 677 C C . TYR A 1 87 ? 9.400 4.108 5.205 1.00 84.19 87 TYR A C 1
ATOM 679 O O . TYR A 1 87 ? 9.988 3.114 5.619 1.00 84.19 87 TYR A O 1
ATOM 687 N N . ILE A 1 88 ? 8.104 4.315 5.441 1.00 85.81 88 ILE A N 1
ATOM 688 C CA . ILE A 1 88 ? 7.279 3.415 6.254 1.00 85.81 88 ILE A CA 1
ATOM 689 C C . ILE A 1 88 ? 7.127 2.015 5.645 1.00 85.81 88 ILE A C 1
ATOM 691 O O . ILE A 1 88 ? 7.129 1.025 6.365 1.00 85.81 88 ILE A O 1
ATOM 695 N N . LEU A 1 89 ? 7.073 1.897 4.316 1.00 86.44 89 LEU A N 1
ATOM 696 C CA . LEU A 1 89 ? 7.022 0.591 3.656 1.00 86.44 89 LEU A CA 1
ATOM 697 C C . LEU A 1 89 ? 8.364 -0.126 3.803 1.00 86.44 89 LEU A C 1
ATOM 699 O O . LEU A 1 89 ? 8.403 -1.319 4.103 1.00 86.44 89 LEU A O 1
ATOM 703 N N . ARG A 1 90 ? 9.462 0.631 3.678 1.00 86.00 90 ARG A N 1
ATOM 704 C CA . ARG A 1 90 ? 10.817 0.123 3.905 1.00 86.00 90 ARG A CA 1
ATOM 705 C C . ARG A 1 90 ? 11.006 -0.353 5.348 1.00 86.00 90 ARG A C 1
ATOM 707 O O . ARG A 1 90 ? 11.551 -1.434 5.545 1.00 86.00 90 ARG A O 1
ATOM 714 N N . SER A 1 91 ? 10.542 0.405 6.345 1.00 87.62 91 SER A N 1
ATOM 715 C CA . SER A 1 91 ? 10.682 0.038 7.763 1.00 87.62 91 SER A CA 1
ATOM 716 C C . SER A 1 91 ? 9.858 -1.194 8.144 1.00 87.62 91 SER A C 1
ATOM 718 O O . SER A 1 91 ? 10.244 -1.938 9.040 1.00 87.62 91 SER A O 1
ATOM 720 N N . TRP A 1 92 ? 8.762 -1.462 7.430 1.00 89.75 92 TRP A N 1
ATOM 721 C CA . TRP A 1 92 ? 7.974 -2.688 7.584 1.00 89.75 92 TRP A CA 1
ATOM 722 C C . TRP A 1 92 ? 8.515 -3.884 6.791 1.00 89.75 92 TRP A C 1
ATOM 724 O O . TRP A 1 92 ? 7.897 -4.948 6.819 1.00 89.75 92 TRP A O 1
ATOM 734 N N . GLY A 1 93 ? 9.630 -3.726 6.071 1.00 87.88 93 GLY A N 1
ATOM 735 C CA . GLY A 1 93 ? 10.211 -4.777 5.235 1.00 87.88 93 GLY A CA 1
ATOM 736 C C . GLY A 1 93 ? 9.390 -5.103 3.983 1.00 87.88 93 GLY A C 1
ATOM 737 O O . GLY A 1 93 ? 9.552 -6.178 3.407 1.00 87.88 93 GLY A O 1
ATOM 738 N N . ILE A 1 94 ? 8.497 -4.205 3.554 1.00 88.00 94 ILE A N 1
ATOM 739 C CA . ILE A 1 94 ? 7.701 -4.384 2.338 1.00 88.00 94 ILE A CA 1
ATOM 740 C C . ILE A 1 94 ? 8.544 -3.949 1.140 1.00 88.00 94 ILE A C 1
ATOM 742 O O . ILE A 1 94 ? 8.908 -2.780 1.012 1.00 88.00 94 ILE A O 1
ATOM 746 N N . SER A 1 95 ? 8.843 -4.897 0.252 1.00 86.50 95 SER A N 1
ATOM 747 C CA . SER A 1 95 ? 9.507 -4.624 -1.021 1.00 86.50 95 SER A CA 1
ATOM 748 C C . SER A 1 95 ? 8.510 -4.209 -2.103 1.00 86.50 95 SER A C 1
ATOM 750 O O . SER A 1 95 ? 7.348 -4.624 -2.100 1.00 86.50 95 SER A O 1
ATOM 752 N N . GLU A 1 96 ? 8.976 -3.384 -3.042 1.00 87.81 96 GLU A N 1
ATOM 753 C CA . GLU A 1 96 ? 8.188 -3.023 -4.217 1.00 87.81 96 GLU A CA 1
ATOM 754 C C . GLU A 1 96 ? 8.145 -4.156 -5.247 1.00 87.81 96 GLU A C 1
ATOM 756 O O . GLU A 1 96 ? 9.095 -4.920 -5.428 1.00 87.81 96 GLU A O 1
ATOM 761 N N . VAL A 1 97 ? 7.010 -4.243 -5.929 1.00 89.94 97 VAL A N 1
ATOM 762 C CA . VAL A 1 97 ? 6.747 -5.147 -7.042 1.00 89.94 97 VAL A CA 1
ATOM 763 C C . VAL A 1 97 ? 6.774 -4.333 -8.330 1.00 89.94 97 VAL A C 1
ATOM 765 O O . VAL A 1 97 ? 6.353 -3.173 -8.361 1.00 89.94 97 VAL A O 1
ATOM 768 N N . LYS A 1 98 ? 7.268 -4.934 -9.413 1.00 87.75 98 LYS A N 1
ATOM 769 C CA . LYS A 1 98 ? 7.241 -4.307 -10.738 1.00 87.75 98 LYS A CA 1
ATOM 770 C C . LYS A 1 98 ? 5.799 -4.170 -11.233 1.00 87.75 98 LYS A C 1
ATOM 772 O O . LYS A 1 98 ? 4.923 -4.938 -10.842 1.00 87.75 98 LYS A O 1
ATOM 777 N N . TRP A 1 99 ? 5.562 -3.219 -12.134 1.00 87.31 99 TRP A N 1
ATOM 778 C CA . TRP A 1 99 ? 4.290 -3.088 -12.848 1.00 87.31 99 TRP A CA 1
ATOM 779 C C . TRP A 1 99 ? 4.079 -4.254 -13.821 1.00 87.31 99 TRP A C 1
ATOM 781 O O . TRP A 1 99 ? 4.315 -4.154 -15.026 1.00 87.31 99 TRP A O 1
ATOM 791 N N . ASN A 1 100 ? 3.685 -5.397 -13.279 1.00 87.94 100 ASN A N 1
ATOM 792 C CA . ASN A 1 100 ? 3.424 -6.614 -14.019 1.00 87.94 100 ASN A CA 1
ATOM 793 C C . ASN A 1 100 ? 2.193 -7.289 -13.411 1.00 87.94 100 ASN A C 1
ATOM 795 O O . ASN A 1 100 ? 2.165 -7.577 -12.217 1.00 87.94 100 ASN A O 1
ATOM 799 N N . ALA A 1 101 ? 1.176 -7.544 -14.236 1.00 83.94 101 ALA A N 1
ATOM 800 C CA . ALA A 1 101 ? -0.089 -8.108 -13.771 1.00 83.94 101 ALA A CA 1
ATOM 801 C C . ALA A 1 101 ? 0.090 -9.461 -13.065 1.00 83.94 101 ALA A C 1
ATOM 803 O O . ALA A 1 101 ? -0.583 -9.717 -12.070 1.00 83.94 101 ALA A O 1
ATOM 804 N N . LYS A 1 102 ? 1.023 -10.297 -13.537 1.00 84.62 102 LYS A N 1
ATOM 805 C CA . LYS A 1 102 ? 1.337 -11.583 -12.915 1.00 84.62 102 LYS A CA 1
ATOM 806 C C . LYS A 1 102 ? 1.958 -11.381 -11.536 1.00 84.62 102 LYS A C 1
ATOM 808 O O . LYS A 1 102 ? 1.456 -11.945 -10.577 1.00 84.62 102 LYS A O 1
ATOM 813 N N . ASP A 1 103 ? 2.981 -10.536 -11.415 1.00 84.69 103 ASP A N 1
ATOM 814 C CA . ASP A 1 103 ? 3.659 -10.316 -10.130 1.00 84.69 103 ASP A CA 1
ATOM 815 C C . ASP A 1 103 ? 2.720 -9.690 -9.082 1.00 84.69 103 ASP A C 1
ATOM 817 O O . ASP A 1 103 ? 2.756 -10.046 -7.901 1.00 84.69 103 ASP A O 1
ATOM 821 N N . ILE A 1 104 ? 1.851 -8.771 -9.521 1.00 85.50 104 ILE A N 1
ATOM 822 C CA . ILE A 1 104 ? 0.818 -8.156 -8.679 1.00 85.50 104 ILE A CA 1
ATOM 823 C C . ILE A 1 104 ? -0.190 -9.218 -8.233 1.00 85.50 104 ILE A C 1
ATOM 825 O O . ILE A 1 104 ? -0.478 -9.318 -7.039 1.00 85.50 104 ILE A O 1
ATOM 829 N N . ASN A 1 105 ? -0.689 -10.037 -9.163 1.00 84.94 105 ASN A N 1
ATOM 830 C CA . ASN A 1 105 ? -1.631 -11.106 -8.850 1.00 84.94 105 ASN A CA 1
ATOM 831 C C . ASN A 1 105 ? -1.008 -12.152 -7.917 1.00 84.94 105 ASN A C 1
ATOM 833 O O . ASN A 1 105 ? -1.592 -12.463 -6.892 1.00 84.94 105 ASN A O 1
ATOM 837 N N . ASP A 1 106 ? 0.217 -12.608 -8.176 1.00 85.69 106 ASP A N 1
ATOM 838 C CA . ASP A 1 106 ? 0.931 -13.572 -7.330 1.00 85.69 106 ASP A CA 1
ATOM 839 C C . ASP A 1 106 ? 1.128 -13.045 -5.901 1.00 85.69 106 ASP A C 1
ATOM 841 O O . ASP A 1 106 ? 1.132 -13.811 -4.929 1.00 85.69 106 ASP A O 1
ATOM 845 N N . LYS A 1 107 ? 1.288 -11.725 -5.737 1.00 83.12 107 LYS A N 1
ATOM 846 C CA . LYS A 1 107 ? 1.309 -11.104 -4.412 1.00 83.12 107 LYS A CA 1
ATOM 847 C C . LYS A 1 107 ? -0.072 -10.980 -3.798 1.00 83.12 107 LYS A C 1
ATOM 849 O O . LYS A 1 107 ? -0.165 -11.220 -2.597 1.00 83.12 107 LYS A O 1
ATOM 854 N N . LEU A 1 108 ? -1.114 -10.667 -4.562 1.00 81.25 108 LEU A N 1
ATOM 855 C CA . LEU A 1 108 ? -2.493 -10.605 -4.072 1.00 81.25 108 LEU A CA 1
ATOM 856 C C . LEU A 1 108 ? -3.010 -11.990 -3.667 1.00 81.25 108 LEU A C 1
ATOM 858 O O . LEU A 1 108 ? -3.385 -12.154 -2.513 1.00 81.25 108 LEU A O 1
ATOM 862 N N . SER A 1 109 ? -2.913 -12.998 -4.537 1.00 78.50 109 SER A N 1
ATOM 863 C CA . SER A 1 109 ? -3.463 -14.352 -4.364 1.00 78.50 109 SER A CA 1
ATOM 864 C C . SER A 1 109 ? -2.897 -15.145 -3.185 1.00 78.50 109 SER A C 1
ATOM 866 O O . SER A 1 109 ? -3.491 -16.138 -2.792 1.00 78.50 109 SER A O 1
ATOM 868 N N . LYS A 1 110 ? -1.784 -14.717 -2.577 1.00 69.12 110 LYS A N 1
ATOM 869 C CA . LYS A 1 110 ? -1.297 -15.256 -1.287 1.00 69.12 110 LYS A CA 1
ATOM 870 C C . LYS A 1 110 ? -2.129 -14.768 -0.083 1.00 69.12 110 LYS A C 1
ATOM 872 O O . LYS A 1 110 ? -1.533 -14.411 0.935 1.00 69.12 110 LYS A O 1
ATOM 877 N N . LEU A 1 111 ? -3.418 -14.489 -0.275 1.00 55.12 111 LEU A N 1
ATOM 878 C CA . LEU A 1 111 ? -4.361 -14.164 0.806 1.00 55.12 111 LEU A CA 1
ATOM 879 C C . LEU A 1 111 ? -4.689 -15.460 1.550 1.00 55.12 111 LEU A C 1
ATOM 881 O O . LEU A 1 111 ? -4.741 -15.386 2.793 1.00 55.12 111 LEU A O 1
#

InterPro domains:
  IPR015032 Thoeris protein ThsB, TIR-like domain [PF08937] (13-81)
  IPR036490 Thoeris protein ThsB, TIR-like domain superfamily [G3DSA:3.40.50.9200] (11-111)
  IPR036490 Thoeris protein ThsB, TIR-like domain superfamily [SSF52206] (20-109)

Sequence (111 aa):
MDGLLKNPNNKYQHLTGREREDERNKGENAVKNYLKGIIQDCDALICLIGNDTHNATGVRYELEVAKSLRKKIIAVRIPQTTGGLPYILRSWGISEVKWNAKDINDKLSKL

Organism: NCBI:txid412755

pLDDT: mean 75.41, std 14.52, range [43.19, 91.06]

Secondary structure (DSSP, 8-state):
-HHHHT-TTGGG----GGGG--GGGG-HHHHHHHHHHHHHH-SEEEEEE-SSGGG-HHHHHHHHHHHHTT-EEEEEEPTT--PPPPHHHHHTTPPEE-S-HHHHHHHHS--

Foldseek 3Di:
DVVVVPPPCPVVPPPDVLVVDPCVVVDDVSVLVSLLVVLLPDQAAEAEDAACSQPDPVNVSSVVSNVVSVHHYAYEYDPPGDHDDHVVCVVVVHDYDYPDPVRVVVSVVVD

Radius of gyration: 15.5 Å; chains: 1; bounding box: 34×36×39 Å